Protein AF-A0A820HL95-F1 (afdb_monomer)

Foldseek 3Di:
DDFDQVQADDCVVVVNDFKDWAWPVVDDDFQKFWPQAPDPDRDQFDGGTWIAGNRRDIDDDTDGDTHGDFDDDCPPPPPDDGDGDTDIDGPPDDCVRDPDDDPDPDDDCPVPDDDPRDDD

pLDDT: mean 94.31, std 3.57, range [74.62, 98.44]

Sequence (120 aa):
MWNDYSLRWKPEEFGNIQTLRIPNTQIWIPDIFLYNSIDDKFDTRAKVNAVVQYDGNILYVPPILFKSICPFDIALFPFDTQYCTLKFGTWTYDDAGVNLTVESSKGQLDAYVKSAEWDL

Solvent-accessible surface area (backbone atoms only — not comparable to full-atom values): 8062 Å² total; per-residue (Å²): 117,54,75,41,82,88,59,48,57,62,31,82,83,56,85,62,48,54,68,48,77,43,56,56,87,80,52,94,69,86,59,70,40,61,71,49,49,71,56,94,58,92,75,60,61,48,95,50,59,26,41,36,28,31,85,9,41,34,47,70,82,58,61,68,77,85,50,65,63,56,77,81,64,68,91,46,67,95,74,50,77,79,72,72,73,86,46,74,45,52,79,90,49,53,70,90,76,50,77,87,79,79,92,58,102,62,84,88,59,92,84,64,77,85,56,94,88,56,88,132

Organism: NCBI:txid392033

Secondary structure (DSSP, 8-state):
-EE-GGG---GGGGTT--EEEEETTSS----EEETTB--S-S------EEEEETTSEEE--------B------TTTTS--------EEESS--TTT-----S-SS---TTPPPPSS---

InterPro domains:
  IPR002394 Nicotinic acetylcholine receptor [PR00254] (14-28)
  IPR002394 Nicotinic acetylcholine receptor [PR00254] (32-44)
  IPR002394 Nicotinic acetylcholine receptor [PR00254] (50-68)
  IPR006201 Neurotransmitter-gated ion-channel [PR00252] (26-37)
  IPR006201 Neurotransmitter-gated ion-channel [PR00252] (70-84)
  IPR006201 Neurotransmitter-gated ion-channel [PTHR18945] (2-120)
  IPR006202 Neurotransmitter-gated ion-channel ligand-binding domain [PF02931] (1-119)
  IPR018000 Neurotransmitter-gated ion-channel, conserved site [PS00236] (70-84)
  IPR036734 Neurotransmitter-gated ion-channel liga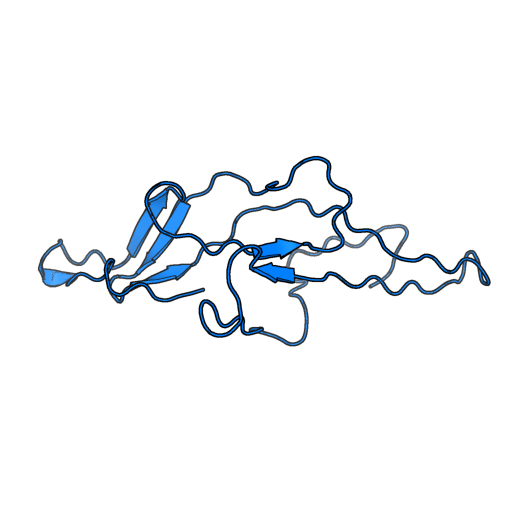nd-binding domain superfamily [G3DSA:2.70.170.10] (1-120)
  IPR036734 Neurotransmitter-gated ion-channel ligand-binding domain superfamily [SSF63712] (1-120)

Mean predicted aligned error: 4.02 Å

Nearest PDB structures (foldseek):
  9awj-assembly1_A  TM=9.693E-01  e=6.990E-09  Bos taurus
  6uwz-assembly1_E  TM=9.660E-01  e=1.003E-08  Tetronarce californica
  7smt-assembly1_E  TM=9.384E-01  e=1.065E-08  Tetronarce californica
  9awj-assembly1_E  TM=9.202E-01  e=1.003E-08  Bos taurus
  7z14-assembly1_B  TM=9.188E-01  e=2.065E-08  Tetronarce californica

Structure (mmCIF, N/CA/C/O backbone):
data_AF-A0A820HL95-F1
#
_entry.id   AF-A0A820HL95-F1
#
loop_
_atom_site.group_PDB
_atom_site.id
_atom_site.type_symbol
_atom_site.label_atom_id
_atom_site.label_alt_id
_atom_site.label_comp_id
_atom_site.label_asym_id
_atom_site.label_entity_id
_atom_site.label_seq_id
_atom_site.pdbx_PDB_ins_code
_atom_site.Cartn_x
_atom_site.Cartn_y
_atom_site.Cartn_z
_atom_site.occupancy
_atom_site.B_iso_or_equiv
_atom_site.auth_seq_id
_atom_site.auth_comp_id
_atom_site.auth_asym_id
_atom_site.auth_atom_id
_atom_site.pdbx_PDB_model_num
ATOM 1 N N . MET A 1 1 ? -0.662 -3.743 7.231 1.00 94.44 1 MET A N 1
ATOM 2 C CA . MET A 1 1 ? -1.548 -3.833 8.415 1.00 94.44 1 MET A CA 1
ATOM 3 C C . MET A 1 1 ? -1.038 -2.850 9.455 1.00 94.44 1 MET A C 1
ATOM 5 O O . MET A 1 1 ? 0.166 -2.630 9.494 1.00 94.44 1 MET A O 1
ATOM 9 N N . TRP A 1 2 ? -1.912 -2.250 10.257 1.00 96.94 2 TRP A N 1
ATOM 10 C CA . TRP A 1 2 ? -1.516 -1.471 11.438 1.00 96.94 2 TRP A CA 1
ATOM 11 C C . TRP A 1 2 ? -2.563 -1.637 12.543 1.00 96.94 2 TRP A C 1
ATOM 13 O O . TRP A 1 2 ? -3.607 -2.248 12.312 1.00 96.94 2 TRP A O 1
ATOM 23 N N . ASN A 1 3 ? -2.277 -1.117 13.736 1.00 97.75 3 ASN A N 1
ATOM 24 C CA . ASN A 1 3 ? -3.204 -1.129 14.862 1.00 97.75 3 ASN A CA 1
ATOM 25 C C . ASN A 1 3 ? -3.595 0.306 15.237 1.00 97.75 3 ASN A C 1
ATOM 27 O O . ASN A 1 3 ? -2.723 1.164 15.371 1.00 97.75 3 ASN A O 1
ATOM 31 N N . ASP A 1 4 ? -4.890 0.549 15.418 1.00 97.75 4 ASP A N 1
ATOM 32 C CA . ASP A 1 4 ? -5.439 1.817 15.895 1.00 97.75 4 ASP A CA 1
ATOM 33 C C . ASP A 1 4 ? -6.217 1.582 17.194 1.00 97.75 4 ASP A C 1
ATOM 35 O O . ASP A 1 4 ? -7.245 0.900 17.226 1.00 97.75 4 ASP A O 1
ATOM 39 N N . TYR A 1 5 ? -5.719 2.153 18.291 1.00 97.06 5 TYR A N 1
ATOM 40 C CA . TYR A 1 5 ? -6.321 1.984 19.612 1.00 97.06 5 TYR A CA 1
ATOM 41 C C . TYR A 1 5 ? -7.692 2.661 19.737 1.00 97.06 5 TYR A C 1
ATOM 43 O O . TYR A 1 5 ? -8.474 2.270 20.603 1.00 97.06 5 TYR A O 1
ATOM 51 N N . SER A 1 6 ? -7.984 3.660 18.898 1.00 97.12 6 SER A N 1
ATOM 52 C CA . SER A 1 6 ? -9.250 4.399 18.922 1.00 97.12 6 SER A CA 1
ATOM 53 C C . SER A 1 6 ? -10.409 3.615 18.299 1.00 97.12 6 SER A C 1
ATOM 55 O O . SER A 1 6 ? -11.567 3.898 18.596 1.00 97.12 6 SER A O 1
ATOM 57 N N . LEU A 1 7 ? -10.106 2.589 17.494 1.00 97.38 7 LEU A N 1
ATOM 58 C CA . LEU A 1 7 ? -11.089 1.737 16.818 1.00 97.38 7 LEU A CA 1
ATOM 59 C C . LEU A 1 7 ? -11.298 0.386 17.518 1.00 97.38 7 LEU A C 1
ATOM 61 O O . LEU A 1 7 ? -11.676 -0.593 16.879 1.00 97.38 7 LEU A O 1
ATOM 65 N N . ARG A 1 8 ? -11.051 0.316 18.829 1.00 97.81 8 ARG A N 1
ATOM 66 C CA . ARG A 1 8 ? -11.283 -0.885 19.641 1.00 97.81 8 ARG A CA 1
ATOM 67 C C . ARG A 1 8 ? -12.684 -0.889 20.236 1.00 97.81 8 ARG A C 1
ATOM 69 O O . ARG A 1 8 ? -13.156 0.138 20.718 1.00 97.81 8 ARG A O 1
ATOM 76 N N . TRP A 1 9 ? -13.321 -2.053 20.280 1.00 97.81 9 TRP A N 1
ATOM 77 C CA . TRP A 1 9 ? -14.600 -2.235 20.971 1.00 97.81 9 TRP A CA 1
ATOM 78 C C . TRP A 1 9 ? -14.686 -3.615 21.621 1.00 97.81 9 TRP A C 1
ATOM 80 O O . TRP A 1 9 ? -13.929 -4.527 21.289 1.00 97.81 9 TRP A O 1
ATOM 90 N N . LYS A 1 10 ? -15.620 -3.773 22.561 1.00 98.12 10 LYS A N 1
ATOM 91 C CA . LYS A 1 10 ? -15.937 -5.071 23.161 1.00 98.12 10 LYS A CA 1
ATOM 92 C C . LYS A 1 10 ? -17.052 -5.745 22.368 1.00 98.12 10 LYS A C 1
ATOM 94 O O . LYS A 1 10 ? -18.159 -5.204 22.355 1.00 98.12 10 LYS A O 1
ATOM 99 N N . PRO A 1 11 ? -16.814 -6.887 21.702 1.00 98.00 11 PRO A N 1
ATOM 100 C CA . PRO A 1 11 ? -17.845 -7.553 20.911 1.00 98.00 11 PRO A CA 1
ATOM 101 C C . PRO A 1 11 ? -19.131 -7.823 21.703 1.00 98.00 11 PRO A C 1
ATOM 103 O O . PRO A 1 11 ? -20.221 -7.696 21.148 1.00 98.00 11 PRO A O 1
ATOM 106 N N . GLU A 1 12 ? -19.027 -8.113 23.002 1.00 97.94 12 GLU A N 1
ATOM 107 C CA . GLU A 1 12 ? -20.160 -8.434 23.879 1.00 97.94 12 GLU A CA 1
ATOM 108 C C . GLU A 1 12 ? -21.164 -7.275 23.998 1.00 97.94 12 GLU A C 1
ATOM 110 O O . GLU A 1 12 ? -22.360 -7.505 24.167 1.00 97.94 12 GLU A O 1
ATOM 115 N N . GLU A 1 13 ? -20.694 -6.031 23.862 1.00 98.00 13 GLU A N 1
ATOM 116 C CA . GLU A 1 13 ? -21.519 -4.817 23.917 1.00 98.00 13 GLU A CA 1
ATOM 117 C C . GLU A 1 13 ? -22.218 -4.525 22.568 1.00 98.00 13 GLU A C 1
ATOM 119 O O . GLU A 1 13 ? -23.165 -3.742 22.512 1.00 98.00 13 GLU A O 1
ATOM 124 N N . PHE A 1 14 ? -21.800 -5.193 21.483 1.00 96.88 14 PHE A N 1
ATOM 125 C CA . PHE A 1 14 ? -22.250 -4.943 20.107 1.00 96.88 14 PHE A CA 1
ATOM 126 C C . PHE A 1 14 ? -22.685 -6.227 19.385 1.00 96.88 14 PHE A C 1
ATOM 128 O O . PHE A 1 14 ? -22.409 -6.414 18.201 1.00 96.88 14 PHE A O 1
ATOM 135 N N . GLY A 1 15 ? -23.353 -7.146 20.088 1.00 96.44 15 GLY A N 1
ATOM 136 C CA . GLY A 1 15 ? -23.917 -8.355 19.471 1.00 96.44 15 GLY A CA 1
ATOM 137 C C . GLY A 1 15 ? -22.867 -9.330 18.925 1.00 96.44 15 GLY A C 1
ATOM 138 O O . GLY A 1 15 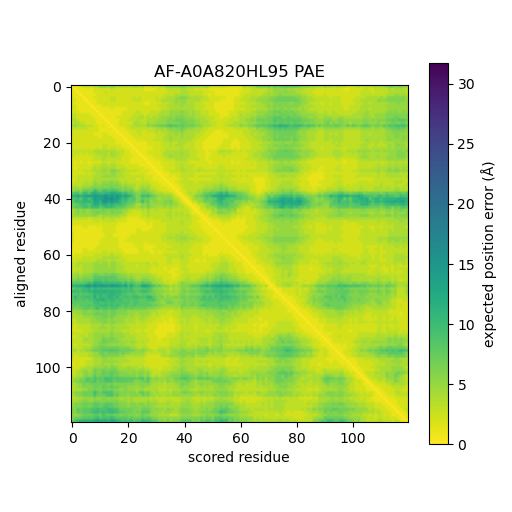? -23.107 -9.996 17.922 1.00 96.44 15 GLY A O 1
ATOM 139 N N . ASN A 1 16 ? -21.702 -9.402 19.573 1.00 97.31 16 ASN A N 1
ATOM 140 C CA . ASN A 1 16 ? -20.540 -10.209 19.192 1.00 97.31 16 ASN A CA 1
ATOM 141 C C . ASN A 1 16 ? -19.964 -9.885 17.803 1.00 97.31 16 ASN A C 1
ATOM 143 O O . ASN A 1 16 ? -19.324 -10.732 17.178 1.00 97.31 16 ASN A O 1
ATOM 147 N N . ILE A 1 17 ? -20.151 -8.655 17.314 1.00 97.81 17 ILE A N 1
ATOM 148 C CA . ILE A 1 17 ? -19.491 -8.195 16.090 1.00 97.81 17 ILE A CA 1
ATOM 149 C C . ILE A 1 17 ? -17.984 -8.121 16.344 1.00 97.81 17 ILE A C 1
ATOM 151 O O . ILE A 1 17 ? -17.534 -7.393 17.222 1.00 97.81 17 ILE A O 1
ATOM 155 N N . GLN A 1 18 ? -17.199 -8.856 15.558 1.00 97.81 18 GLN A N 1
ATOM 156 C CA . GLN A 1 18 ? -15.733 -8.889 15.672 1.00 97.81 18 GLN A CA 1
ATOM 157 C C . GLN A 1 18 ? -15.022 -8.108 14.567 1.00 97.81 18 GLN A C 1
ATOM 159 O O . GLN A 1 18 ? -13.821 -7.859 14.650 1.00 97.81 18 GLN A O 1
ATOM 164 N N . THR A 1 19 ? -15.733 -7.756 13.496 1.00 98.00 19 THR A N 1
ATOM 165 C CA . THR A 1 19 ? -15.133 -7.130 12.318 1.00 98.00 19 THR A CA 1
ATOM 166 C C . THR A 1 19 ? -16.097 -6.148 11.673 1.00 98.00 19 THR A C 1
ATOM 168 O O . THR A 1 19 ? -17.272 -6.458 11.473 1.00 98.00 19 THR A O 1
ATOM 171 N N . LEU A 1 20 ? -15.574 -4.990 11.284 1.00 97.62 20 LEU A N 1
ATOM 172 C CA . LEU A 1 20 ? -16.281 -3.944 10.558 1.00 97.62 20 LEU A CA 1
ATOM 173 C C . LEU A 1 20 ? -15.557 -3.626 9.249 1.00 97.62 20 LEU A C 1
ATOM 175 O O . LEU A 1 20 ? -14.344 -3.780 9.127 1.00 97.62 20 LEU A O 1
ATOM 179 N N . ARG A 1 21 ? -16.319 -3.186 8.246 1.00 98.00 21 ARG A N 1
ATOM 180 C CA . ARG A 1 21 ? -15.782 -2.666 6.983 1.00 98.00 21 ARG A CA 1
ATOM 181 C C . ARG A 1 21 ? -16.038 -1.171 6.943 1.00 98.00 21 ARG A C 1
ATOM 183 O O . ARG A 1 21 ? -17.191 -0.767 6.826 1.00 98.00 21 ARG A O 1
ATOM 190 N N . ILE A 1 22 ? -14.981 -0.376 7.051 1.00 97.31 22 ILE A N 1
ATOM 191 C CA . ILE A 1 22 ? -15.076 1.081 7.180 1.00 97.31 22 ILE A CA 1
ATOM 192 C C . ILE A 1 22 ? -14.489 1.737 5.923 1.00 97.31 22 ILE A C 1
ATOM 194 O O . ILE A 1 22 ? -13.407 1.334 5.487 1.00 97.31 22 ILE A O 1
ATOM 198 N N . PRO A 1 23 ? -15.169 2.720 5.305 1.00 97.06 23 PRO A N 1
ATOM 199 C CA . PRO A 1 23 ? -14.605 3.477 4.192 1.00 97.06 23 PRO A CA 1
ATOM 200 C C . PRO A 1 23 ? -13.263 4.116 4.554 1.00 97.06 23 PRO A C 1
ATOM 202 O O . PRO A 1 23 ? -13.110 4.680 5.637 1.00 97.06 23 PRO A O 1
ATOM 205 N N . ASN A 1 24 ? -12.310 4.088 3.621 1.00 93.44 24 ASN A N 1
ATOM 206 C CA . ASN A 1 24 ? -10.964 4.637 3.824 1.00 93.44 24 ASN A CA 1
ATOM 207 C C . ASN A 1 24 ? -10.928 6.152 4.118 1.00 93.44 24 ASN A C 1
ATOM 209 O O . ASN A 1 24 ? -9.907 6.661 4.555 1.00 93.44 24 ASN A O 1
ATOM 213 N N . THR A 1 25 ? -12.033 6.872 3.907 1.00 95.12 25 THR A N 1
ATOM 214 C CA . THR A 1 25 ? -12.166 8.303 4.212 1.00 95.12 25 THR A CA 1
ATOM 215 C C . THR A 1 25 ? -12.540 8.596 5.666 1.00 95.12 25 THR A C 1
ATOM 217 O O . THR A 1 25 ? -12.586 9.763 6.042 1.00 95.12 25 THR A O 1
ATOM 220 N N . GLN A 1 26 ? -12.896 7.581 6.459 1.00 96.56 26 GLN A N 1
ATOM 221 C CA . GLN A 1 26 ? -13.361 7.752 7.845 1.00 96.56 26 GLN A CA 1
ATOM 222 C C . GLN A 1 26 ? -12.317 7.352 8.890 1.00 96.56 26 GLN A C 1
ATOM 224 O O . GLN A 1 26 ? -12.540 7.550 10.080 1.00 96.56 26 GLN A O 1
ATOM 229 N N . ILE A 1 27 ? -11.199 6.778 8.455 1.00 96.62 27 ILE A N 1
ATOM 230 C CA . ILE A 1 27 ? -10.116 6.329 9.325 1.00 96.62 27 ILE A CA 1
ATOM 231 C C . ILE A 1 27 ? -8.793 6.864 8.797 1.00 96.62 27 ILE A C 1
ATOM 233 O O . ILE A 1 27 ? -8.670 7.196 7.617 1.00 96.62 27 ILE A O 1
ATOM 237 N N . TRP A 1 28 ? -7.794 6.932 9.669 1.00 96.12 28 TRP A N 1
ATOM 238 C CA . TRP A 1 28 ? -6.440 7.239 9.239 1.00 96.12 28 TRP A CA 1
ATOM 239 C C . TRP A 1 28 ? -5.893 6.094 8.378 1.00 96.12 28 TRP A C 1
ATOM 241 O O . TRP A 1 28 ? -6.018 4.924 8.736 1.00 96.12 28 TRP A O 1
ATOM 251 N N . ILE A 1 29 ? -5.292 6.442 7.240 1.00 95.06 29 ILE A N 1
ATOM 252 C CA . ILE A 1 29 ? -4.623 5.517 6.323 1.00 95.06 29 ILE A CA 1
ATOM 253 C C . ILE A 1 29 ? -3.194 6.034 6.136 1.00 95.06 29 ILE A C 1
ATOM 255 O O . ILE A 1 29 ? -3.044 7.212 5.797 1.00 95.06 29 ILE A O 1
ATOM 259 N N . PRO A 1 30 ? -2.153 5.196 6.294 1.00 94.19 30 PRO A N 1
ATOM 260 C CA . PRO A 1 30 ? -0.787 5.636 6.057 1.00 94.19 30 PRO A CA 1
ATOM 261 C C . PRO A 1 30 ? -0.585 6.038 4.589 1.00 94.19 30 PRO A C 1
ATOM 263 O O . PRO A 1 30 ? -1.117 5.436 3.646 1.00 94.19 30 PRO A O 1
ATOM 266 N N . ASP A 1 31 ? 0.215 7.072 4.392 1.00 92.19 31 ASP A N 1
ATOM 267 C CA . ASP A 1 31 ? 0.491 7.721 3.118 1.00 92.19 31 ASP A CA 1
ATOM 268 C C . ASP A 1 31 ? 1.666 7.045 2.393 1.00 92.19 31 ASP A C 1
ATOM 270 O O . ASP A 1 31 ? 2.671 7.666 2.056 1.00 92.19 31 ASP A O 1
ATOM 274 N N . ILE A 1 32 ? 1.543 5.734 2.168 1.00 93.00 32 ILE A N 1
ATOM 275 C CA . ILE A 1 32 ? 2.571 4.940 1.490 1.00 93.00 32 ILE A CA 1
ATOM 276 C C . ILE A 1 32 ? 2.454 5.140 -0.022 1.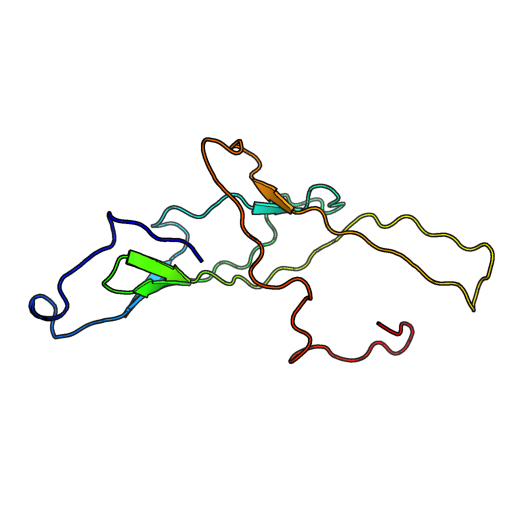00 93.00 32 ILE A C 1
ATOM 278 O O . ILE A 1 32 ? 1.447 4.759 -0.627 1.00 93.00 32 ILE A O 1
ATOM 282 N N . PHE A 1 33 ? 3.509 5.681 -0.629 1.00 92.88 33 PHE A N 1
ATOM 283 C CA . PHE A 1 33 ? 3.585 5.966 -2.060 1.00 92.88 33 PHE A CA 1
ATOM 284 C C . PHE A 1 33 ? 4.843 5.382 -2.705 1.00 92.88 33 PHE A C 1
ATOM 286 O O . PHE A 1 33 ? 5.829 5.071 -2.037 1.00 92.88 33 PHE A O 1
ATOM 293 N N . LEU A 1 34 ? 4.795 5.241 -4.031 1.00 94.50 34 LEU A N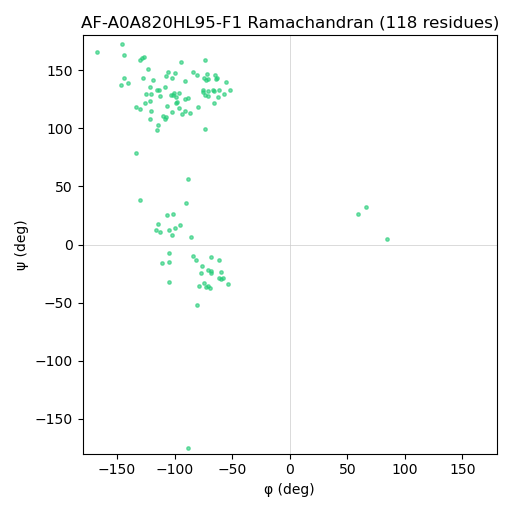 1
ATOM 294 C CA . LEU A 1 34 ? 5.920 4.833 -4.867 1.00 94.50 34 LEU A CA 1
ATOM 295 C C . LEU A 1 34 ? 6.752 6.067 -5.256 1.00 94.50 34 LEU A C 1
ATOM 297 O O . LEU A 1 34 ? 6.290 6.908 -6.024 1.00 94.50 34 LEU A O 1
ATOM 301 N N . TYR A 1 35 ? 7.988 6.170 -4.771 1.00 93.06 35 TYR A N 1
ATOM 302 C CA . TYR A 1 35 ? 8.847 7.344 -4.992 1.00 93.06 35 TYR A CA 1
ATOM 303 C C . TYR A 1 35 ? 9.381 7.448 -6.412 1.00 93.06 35 TYR A C 1
ATOM 305 O O . TYR A 1 35 ? 9.509 8.541 -6.952 1.00 93.06 35 TYR A O 1
ATOM 313 N N . ASN A 1 36 ? 9.697 6.315 -7.032 1.00 94.62 36 ASN A N 1
ATOM 314 C CA . ASN A 1 36 ? 10.132 6.266 -8.423 1.00 94.62 36 ASN A CA 1
ATOM 315 C C . ASN A 1 36 ? 8.944 6.088 -9.379 1.00 94.62 36 ASN A C 1
ATOM 317 O O . ASN A 1 36 ? 9.059 5.387 -10.384 1.00 94.62 36 ASN A O 1
ATOM 321 N N . SER A 1 37 ? 7.803 6.695 -9.045 1.00 93.69 37 SER A N 1
ATOM 322 C CA . SER A 1 37 ? 6.624 6.738 -9.905 1.00 93.69 37 SER A CA 1
ATOM 323 C C . SER A 1 37 ? 6.823 7.726 -11.056 1.00 93.69 37 SER A C 1
ATOM 325 O O . SER A 1 37 ? 7.419 8.787 -10.881 1.00 93.69 37 SER A O 1
ATOM 327 N N . ILE A 1 38 ? 6.299 7.376 -12.227 1.00 93.94 38 ILE A N 1
ATOM 328 C CA . ILE A 1 38 ? 6.147 8.267 -13.390 1.00 93.94 38 ILE A CA 1
ATOM 329 C C . ILE A 1 38 ? 4.670 8.545 -13.698 1.00 93.94 38 ILE A C 1
ATOM 331 O O . ILE A 1 38 ? 4.342 9.045 -14.773 1.00 93.94 38 ILE A O 1
ATOM 335 N N . ASP A 1 39 ? 3.770 8.154 -12.795 1.00 90.75 39 ASP A N 1
ATOM 336 C CA . ASP A 1 39 ? 2.345 8.427 -12.936 1.00 90.75 39 ASP A CA 1
ATOM 337 C C . ASP A 1 39 ? 2.059 9.923 -12.727 1.00 90.75 39 ASP A C 1
ATOM 339 O O . ASP A 1 39 ? 2.672 10.578 -11.881 1.00 90.75 39 ASP A O 1
ATOM 343 N N . ASP A 1 40 ? 1.121 10.465 -13.502 1.00 84.19 40 ASP A N 1
AT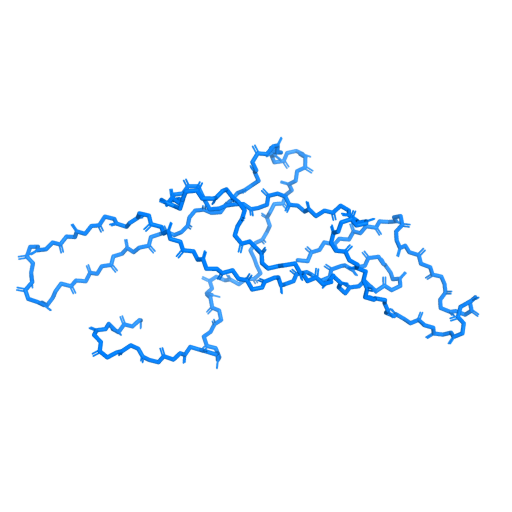OM 344 C CA . ASP A 1 40 ? 0.648 11.844 -13.379 1.00 84.19 40 ASP A CA 1
ATOM 345 C C . ASP A 1 40 ? -0.194 12.046 -12.110 1.00 84.19 40 ASP A C 1
ATOM 347 O O . ASP A 1 40 ? -0.318 13.166 -11.606 1.00 84.19 40 ASP A O 1
ATOM 351 N N . LYS A 1 41 ? -0.758 10.959 -11.571 1.00 82.50 41 LYS A N 1
ATOM 352 C CA . LYS A 1 41 ? -1.555 10.965 -10.346 1.00 82.50 41 LYS A CA 1
ATOM 353 C C . LYS A 1 41 ? -0.737 10.472 -9.166 1.00 82.50 41 LYS A C 1
ATOM 355 O O . LYS A 1 41 ? -0.187 9.376 -9.171 1.00 82.50 41 LYS A O 1
ATOM 360 N N . PHE A 1 42 ? -0.757 11.267 -8.103 1.00 74.62 42 PHE A N 1
ATOM 361 C CA . PHE A 1 42 ? -0.065 10.940 -6.862 1.00 74.62 42 PHE A CA 1
ATOM 362 C C . PHE A 1 42 ? -0.702 9.752 -6.123 1.00 74.62 42 PHE A C 1
ATOM 364 O O . PHE A 1 42 ? -0.000 8.911 -5.572 1.00 74.62 42 PHE A O 1
ATOM 371 N N . ASP A 1 43 ? -2.036 9.651 -6.155 1.00 82.00 43 ASP A N 1
ATOM 372 C CA . ASP A 1 43 ? -2.789 8.548 -5.558 1.00 82.00 43 ASP A CA 1
ATOM 373 C C . ASP A 1 43 ? -3.637 7.828 -6.616 1.00 82.00 43 ASP A C 1
ATOM 375 O O . ASP A 1 43 ? -4.639 8.356 -7.105 1.00 82.00 43 ASP A O 1
ATOM 379 N N . THR A 1 44 ? -3.220 6.613 -6.974 1.00 85.00 44 THR A N 1
ATOM 380 C CA . THR A 1 44 ? -3.916 5.729 -7.923 1.00 85.00 44 THR A CA 1
ATOM 381 C C . THR A 1 44 ? -4.704 4.614 -7.229 1.00 85.00 44 THR A C 1
ATOM 383 O O . THR A 1 44 ? -5.216 3.712 -7.898 1.00 85.00 44 THR A O 1
ATOM 386 N N . ARG A 1 45 ? -4.827 4.655 -5.893 1.00 89.69 45 ARG A N 1
ATOM 387 C CA . ARG A 1 45 ? -5.534 3.632 -5.114 1.00 89.69 45 ARG A CA 1
ATOM 388 C C . ARG A 1 45 ? -7.024 3.639 -5.435 1.00 89.69 45 ARG A C 1
ATOM 390 O O . ARG A 1 45 ? -7.687 4.678 -5.399 1.00 89.69 45 ARG A O 1
ATOM 397 N N . ALA A 1 46 ? -7.584 2.458 -5.684 1.00 91.38 46 ALA A N 1
ATOM 398 C CA . ALA A 1 46 ? -9.030 2.313 -5.755 1.00 91.38 46 ALA A CA 1
ATOM 399 C C . ALA A 1 46 ? -9.669 2.622 -4.389 1.00 91.38 46 ALA A C 1
ATOM 401 O O . ALA A 1 46 ? -9.145 2.260 -3.333 1.00 91.38 46 ALA A O 1
ATOM 402 N N . LYS A 1 47 ? -10.834 3.278 -4.407 1.00 91.56 47 LYS A N 1
ATOM 403 C CA . LYS A 1 47 ? -11.601 3.579 -3.193 1.00 91.56 47 LYS A CA 1
ATOM 404 C C . LYS A 1 47 ? -12.260 2.302 -2.680 1.00 91.56 47 LYS A C 1
ATOM 406 O O . LYS A 1 47 ? -13.295 1.889 -3.197 1.00 91.56 47 LYS A O 1
ATOM 411 N N . VAL A 1 48 ? -11.645 1.683 -1.678 1.00 96.31 48 VAL A N 1
ATOM 412 C CA . VAL A 1 48 ? -12.148 0.469 -1.026 1.00 96.31 48 VAL A CA 1
ATOM 413 C C . VAL A 1 48 ? -12.246 0.664 0.483 1.00 96.31 48 VAL A C 1
ATOM 415 O O . VAL A 1 48 ? -11.636 1.568 1.057 1.00 96.31 48 VAL A O 1
ATOM 418 N N . ASN A 1 49 ? -13.024 -0.198 1.128 1.00 97.69 49 ASN A N 1
ATOM 419 C CA . ASN A 1 49 ? -13.149 -0.204 2.579 1.00 97.69 49 ASN A CA 1
ATOM 420 C C . ASN A 1 49 ? -11.956 -0.927 3.215 1.00 97.69 49 ASN A C 1
ATOM 422 O O . ASN A 1 49 ? -11.462 -1.918 2.674 1.00 97.69 49 ASN A O 1
ATOM 426 N N . ALA A 1 50 ? -11.541 -0.465 4.389 1.00 98.00 50 ALA A N 1
ATOM 427 C CA . ALA A 1 50 ? -10.639 -1.197 5.263 1.00 98.00 50 ALA A CA 1
ATOM 428 C C . ALA A 1 50 ? -11.426 -2.197 6.119 1.00 98.00 50 ALA A C 1
ATOM 430 O O . ALA A 1 50 ? -12.585 -1.961 6.473 1.00 98.00 50 ALA A O 1
ATOM 431 N N . VAL A 1 51 ? -10.791 -3.315 6.456 1.00 98.31 51 VAL A N 1
ATOM 432 C CA . VAL A 1 51 ? -11.313 -4.312 7.390 1.00 98.31 51 VAL A CA 1
ATOM 433 C C . VAL A 1 51 ? -10.715 -4.019 8.760 1.00 98.31 51 VAL A C 1
ATOM 435 O O . VAL A 1 51 ? -9.500 -4.079 8.922 1.00 98.31 51 VAL A O 1
ATOM 438 N N . VAL A 1 52 ? -11.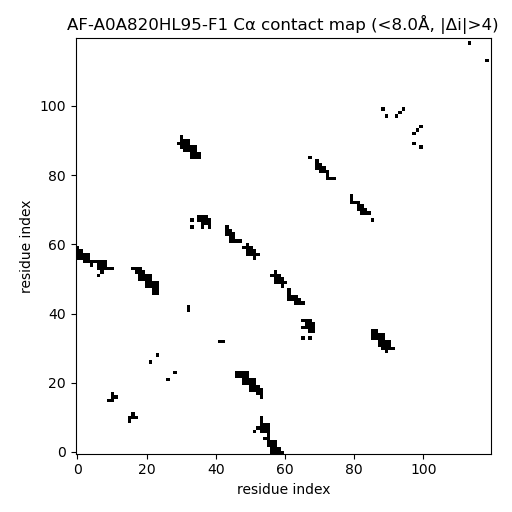566 -3.696 9.728 1.00 98.31 52 VAL A N 1
ATOM 439 C CA . VAL A 1 52 ? -11.180 -3.343 11.099 1.00 98.31 52 VAL A CA 1
ATOM 440 C C . VAL A 1 52 ? -11.662 -4.436 12.042 1.00 98.31 52 VAL A C 1
ATOM 442 O O . VAL A 1 52 ? -12.835 -4.808 11.999 1.00 98.31 52 VAL A O 1
ATOM 445 N N . GLN A 1 53 ? -10.769 -4.965 12.870 1.00 98.44 53 GLN A N 1
ATOM 446 C CA . GLN A 1 53 ? -11.066 -5.955 13.903 1.00 98.44 53 GLN A CA 1
ATOM 447 C C . GLN A 1 53 ? -11.308 -5.280 15.258 1.00 98.44 53 GLN A C 1
ATOM 449 O O . GLN A 1 53 ? -10.849 -4.165 15.495 1.00 98.44 53 GLN A O 1
ATOM 454 N N . TYR A 1 54 ? -12.029 -5.961 16.152 1.00 98.19 54 TYR A N 1
ATOM 455 C CA . TYR A 1 54 ? -12.433 -5.421 17.460 1.00 98.19 54 TYR A CA 1
ATOM 456 C C . TYR A 1 54 ? -11.266 -5.013 18.373 1.00 98.19 54 TYR A C 1
ATOM 458 O O . TYR A 1 54 ? -11.422 -4.165 19.250 1.00 98.19 54 TYR A O 1
ATOM 466 N N . ASP A 1 55 ? -10.086 -5.593 18.156 1.00 98.12 55 ASP A N 1
ATOM 467 C CA . ASP A 1 55 ? -8.833 -5.290 18.851 1.00 98.12 55 ASP A CA 1
ATOM 468 C C . ASP A 1 55 ? -8.054 -4.111 18.225 1.00 98.12 55 ASP A C 1
ATOM 470 O O . ASP A 1 55 ? -6.947 -3.765 18.661 1.00 98.12 55 ASP A O 1
ATOM 474 N N . GLY A 1 56 ? -8.653 -3.440 17.238 1.00 97.88 56 GLY A N 1
ATOM 475 C CA . GLY A 1 56 ? -8.102 -2.273 16.559 1.00 97.88 56 GLY A CA 1
ATOM 476 C C . GLY A 1 56 ? -7.150 -2.621 15.418 1.00 97.88 56 GLY A C 1
ATOM 477 O O . GLY A 1 56 ? -6.557 -1.713 14.838 1.00 97.88 56 GLY A O 1
ATOM 478 N N . ASN A 1 57 ? -6.970 -3.903 15.078 1.00 98.31 57 ASN A N 1
ATOM 479 C CA . ASN A 1 57 ? -6.170 -4.289 13.918 1.00 98.31 57 ASN A CA 1
ATOM 480 C C . ASN A 1 57 ? -6.891 -3.936 12.616 1.00 98.31 57 ASN A C 1
ATOM 482 O O . ASN A 1 57 ? -8.067 -4.249 12.425 1.00 98.31 57 ASN A O 1
ATOM 486 N N . ILE A 1 58 ? -6.166 -3.293 11.702 1.00 98.38 58 ILE A N 1
ATOM 487 C CA . ILE A 1 58 ? -6.700 -2.810 10.432 1.00 98.38 58 ILE A CA 1
ATOM 488 C C . ILE A 1 58 ? -5.932 -3.435 9.270 1.00 98.38 58 ILE A C 1
ATOM 490 O O . ILE A 1 58 ? -4.710 -3.293 9.127 1.00 98.38 58 ILE A O 1
ATOM 494 N N . LEU A 1 59 ? -6.688 -4.091 8.393 1.00 97.75 59 LEU A N 1
ATOM 495 C CA . LEU A 1 59 ? -6.233 -4.583 7.104 1.00 97.75 59 LEU A CA 1
ATOM 496 C C . LEU A 1 59 ? -6.817 -3.707 5.992 1.00 97.75 59 LEU A C 1
ATOM 498 O O . LEU A 1 59 ? -8.031 -3.628 5.803 1.00 97.75 59 LEU A O 1
ATOM 502 N N . TYR A 1 60 ? -5.936 -3.076 5.223 1.00 97.00 60 TYR A N 1
ATOM 503 C CA . TYR A 1 60 ? -6.294 -2.261 4.068 1.00 97.00 60 TYR A CA 1
ATOM 504 C C . TYR A 1 60 ? -5.449 -2.690 2.873 1.00 97.00 60 TYR A C 1
ATOM 506 O O . TYR A 1 60 ? -4.224 -2.590 2.910 1.00 97.00 60 TYR A O 1
ATOM 514 N N . VAL A 1 61 ? -6.116 -3.198 1.836 1.00 94.94 61 VAL A N 1
ATOM 515 C CA . VAL A 1 61 ? -5.484 -3.736 0.624 1.00 94.94 61 VAL A CA 1
ATOM 516 C C . VAL A 1 61 ? -6.214 -3.161 -0.595 1.00 94.94 61 VAL A C 1
ATOM 518 O O . VAL A 1 61 ? -7.109 -3.806 -1.145 1.00 94.94 61 VAL A O 1
ATOM 521 N N . PRO A 1 62 ? -5.924 -1.907 -0.984 1.00 95.25 62 PRO A N 1
ATOM 522 C CA . PRO A 1 62 ? -6.504 -1.323 -2.183 1.00 95.25 62 PRO A CA 1
ATOM 523 C C . PRO A 1 62 ? -5.874 -1.937 -3.442 1.00 95.25 62 PRO A C 1
ATOM 525 O O . PRO A 1 62 ? -4.661 -2.135 -3.482 1.00 95.25 62 PRO A O 1
ATOM 528 N N . PRO A 1 63 ? -6.658 -2.188 -4.501 1.00 94.69 63 PRO A N 1
ATOM 529 C CA . PRO A 1 63 ? -6.121 -2.381 -5.844 1.00 94.69 63 PRO A CA 1
ATOM 530 C C . PRO A 1 63 ? -5.387 -1.119 -6.325 1.00 94.69 63 PRO A C 1
ATOM 532 O O . PRO A 1 63 ? -5.918 -0.011 -6.194 1.00 94.69 63 PRO A O 1
ATOM 535 N N . ILE A 1 64 ? -4.185 -1.285 -6.886 1.00 92.69 64 ILE A N 1
ATOM 536 C CA . ILE A 1 64 ? -3.340 -0.185 -7.378 1.00 92.69 64 ILE A CA 1
ATOM 537 C C . ILE A 1 64 ? -2.667 -0.594 -8.691 1.00 92.69 64 ILE A C 1
ATOM 539 O O . ILE A 1 64 ? -2.174 -1.714 -8.811 1.00 92.69 64 ILE A O 1
ATOM 543 N N . LEU A 1 65 ? -2.611 0.333 -9.650 1.00 92.06 65 LEU A N 1
ATOM 544 C CA . LEU A 1 65 ? -1.715 0.254 -10.804 1.00 92.06 65 LEU A CA 1
ATOM 545 C C . LEU A 1 65 ? -0.484 1.127 -10.537 1.00 92.06 65 LEU A C 1
ATOM 547 O O . LEU A 1 65 ? -0.617 2.333 -10.325 1.00 92.06 65 LEU A O 1
ATOM 551 N N . PHE A 1 66 ? 0.703 0.524 -10.576 1.00 92.50 66 PHE A N 1
ATOM 552 C CA . PHE A 1 66 ? 1.972 1.232 -10.425 1.00 92.50 66 PHE A CA 1
ATOM 553 C C . PHE A 1 66 ? 2.630 1.466 -11.784 1.00 92.50 66 PHE A C 1
ATOM 555 O O . PHE A 1 66 ? 2.807 0.529 -12.560 1.00 92.50 66 PHE A O 1
ATOM 562 N N . LYS A 1 67 ? 3.040 2.710 -12.048 1.00 94.12 67 LYS A N 1
ATOM 563 C CA . LYS A 1 67 ? 3.912 3.065 -13.173 1.00 94.12 67 LYS A CA 1
ATOM 564 C C . LYS A 1 67 ? 5.236 3.569 -12.617 1.00 94.12 67 LYS A C 1
ATOM 566 O O . LYS A 1 67 ? 5.305 4.691 -12.129 1.00 94.12 67 LYS A O 1
ATOM 571 N N . SER A 1 68 ? 6.275 2.742 -12.659 1.00 93.88 68 SER A N 1
ATOM 572 C CA . SER A 1 68 ? 7.602 3.084 -12.138 1.00 93.88 68 SER A CA 1
ATOM 573 C C . SER A 1 68 ? 8.598 3.369 -13.252 1.00 93.88 68 SER A C 1
ATOM 575 O O . SER A 1 68 ? 8.572 2.698 -14.283 1.00 93.88 68 SER A O 1
ATOM 577 N N . ILE A 1 69 ? 9.554 4.262 -13.002 1.00 94.62 69 ILE A N 1
ATOM 578 C CA . ILE A 1 69 ? 10.773 4.300 -13.812 1.00 94.62 69 ILE A CA 1
ATOM 579 C C . ILE A 1 69 ? 11.665 3.105 -13.458 1.00 94.62 69 ILE A C 1
ATOM 581 O O . ILE A 1 69 ? 11.960 2.860 -12.284 1.00 94.62 69 ILE A O 1
ATOM 585 N N . CYS A 1 70 ? 12.092 2.376 -14.486 1.00 94.00 70 CYS A N 1
ATOM 586 C CA . CYS A 1 70 ? 13.061 1.292 -14.400 1.00 94.00 70 CYS A CA 1
ATOM 587 C C . CYS A 1 70 ? 14.203 1.568 -15.392 1.00 94.00 70 CYS A C 1
ATOM 589 O O . CYS A 1 70 ? 13.921 1.748 -16.580 1.00 94.00 70 CYS A O 1
ATOM 591 N N . PRO A 1 71 ? 15.467 1.657 -14.938 1.00 90.88 71 PRO A N 1
ATOM 592 C CA . PRO A 1 71 ? 16.611 1.768 -15.835 1.00 90.88 71 PRO A CA 1
ATOM 593 C C . PRO A 1 71 ? 16.716 0.516 -16.708 1.00 90.88 71 PRO A C 1
ATOM 595 O O . PRO A 1 71 ? 16.741 -0.590 -16.177 1.00 90.88 71 PRO A O 1
ATOM 598 N N . PHE A 1 72 ? 16.783 0.706 -18.024 1.00 89.00 72 PHE A N 1
ATOM 599 C CA . PHE A 1 72 ? 16.903 -0.384 -18.988 1.00 89.00 72 PHE A CA 1
ATOM 600 C C . PHE A 1 72 ? 18.335 -0.487 -19.503 1.00 89.00 72 PHE A C 1
ATOM 602 O O . PHE A 1 72 ? 18.886 0.510 -19.978 1.00 89.00 72 PHE A O 1
ATOM 609 N N . ASP A 1 73 ? 18.911 -1.685 -19.450 1.00 91.56 73 ASP A N 1
ATOM 610 C CA . ASP A 1 73 ? 20.182 -1.991 -20.110 1.00 91.56 73 ASP A CA 1
ATOM 611 C C . ASP A 1 73 ? 19.935 -2.883 -21.328 1.00 91.56 73 ASP A C 1
ATOM 613 O O . ASP A 1 73 ? 19.575 -4.049 -21.201 1.00 91.56 73 ASP A O 1
ATOM 617 N N . ILE A 1 74 ? 20.120 -2.320 -22.520 1.00 93.44 74 ILE A N 1
ATOM 618 C CA . ILE A 1 74 ? 19.851 -2.989 -23.799 1.00 93.44 74 ILE A CA 1
ATOM 619 C C . ILE A 1 74 ? 21.115 -3.544 -24.463 1.00 93.44 74 ILE A C 1
ATOM 621 O O . ILE A 1 74 ? 21.085 -3.886 -25.645 1.00 93.44 74 ILE A O 1
ATOM 625 N N . ALA A 1 75 ? 22.234 -3.639 -23.737 1.00 94.94 75 ALA A N 1
ATOM 626 C CA . ALA A 1 75 ? 23.501 -4.112 -24.297 1.00 94.94 75 ALA A CA 1
ATOM 627 C C . ALA A 1 75 ? 23.415 -5.523 -24.910 1.00 94.94 75 ALA A C 1
ATOM 629 O O . ALA A 1 75 ? 24.157 -5.830 -25.842 1.00 94.94 75 ALA A O 1
ATOM 630 N N . LEU A 1 76 ? 22.514 -6.369 -24.397 1.00 93.69 76 LEU A N 1
ATOM 631 C CA . LEU A 1 76 ? 22.357 -7.770 -24.800 1.00 93.69 76 LEU A CA 1
ATOM 632 C C . LEU A 1 76 ? 21.019 -8.079 -25.481 1.00 93.69 76 LEU A C 1
ATOM 634 O O . LEU A 1 76 ? 20.653 -9.247 -25.584 1.00 93.69 76 LEU A O 1
ATOM 638 N N . PHE A 1 77 ? 20.301 -7.065 -25.966 1.00 92.31 77 PHE A N 1
ATOM 639 C CA . PHE A 1 77 ? 19.000 -7.264 -26.606 1.00 92.31 77 PHE A CA 1
ATOM 640 C C . PHE A 1 77 ? 19.047 -8.329 -27.727 1.00 92.31 77 PHE A C 1
ATOM 642 O O . PHE A 1 77 ? 19.941 -8.260 -28.579 1.00 92.31 77 PHE A O 1
ATOM 649 N N . PRO A 1 78 ? 18.099 -9.294 -27.795 1.00 93.38 78 PRO A N 1
ATOM 650 C CA . PRO A 1 78 ? 16.894 -9.468 -26.962 1.00 93.38 78 PRO A CA 1
ATOM 651 C C . PRO A 1 78 ? 17.066 -10.427 -25.760 1.00 93.38 78 PRO A C 1
ATOM 653 O O . PRO A 1 78 ? 16.082 -10.951 -25.248 1.00 93.38 78 PRO A O 1
ATOM 656 N N . PHE A 1 79 ? 18.303 -10.739 -25.361 1.00 94.19 79 PHE A N 1
ATOM 657 C CA . PHE A 1 79 ? 18.648 -11.692 -24.292 1.00 94.19 79 PHE A CA 1
ATOM 658 C C . PHE A 1 79 ? 19.131 -10.994 -23.012 1.00 94.19 79 PHE A C 1
ATOM 660 O O . PHE A 1 79 ? 19.929 -11.531 -22.242 1.00 94.19 79 PHE A O 1
ATOM 667 N N . ASP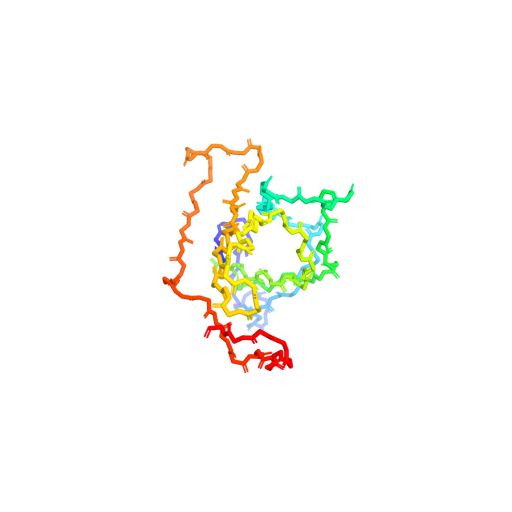 A 1 80 ? 18.700 -9.758 -22.823 1.00 94.12 80 ASP A N 1
ATOM 668 C CA . ASP A 1 80 ? 19.001 -8.916 -21.681 1.00 94.12 80 ASP A CA 1
ATOM 669 C C . ASP A 1 80 ? 18.236 -9.347 -20.417 1.00 94.12 80 ASP A C 1
ATOM 671 O O . ASP A 1 80 ? 17.218 -10.034 -20.460 1.00 94.12 80 ASP A O 1
ATOM 675 N N . THR A 1 81 ? 18.753 -8.953 -19.253 1.00 94.25 81 THR A N 1
ATOM 676 C CA . THR A 1 81 ? 18.088 -9.130 -17.956 1.00 94.25 81 THR A CA 1
ATOM 677 C C . THR A 1 81 ? 17.885 -7.764 -17.330 1.00 94.25 81 THR A C 1
ATOM 679 O O . THR A 1 81 ? 18.835 -6.990 -17.212 1.00 94.25 81 THR A O 1
ATOM 682 N N . GLN A 1 82 ? 16.657 -7.485 -16.900 1.00 94.12 82 GLN A N 1
ATOM 683 C CA . GLN A 1 82 ? 16.274 -6.182 -16.368 1.00 94.12 82 GLN A CA 1
ATOM 684 C C . GLN A 1 82 ? 16.046 -6.244 -14.860 1.00 94.12 82 GLN A C 1
ATOM 686 O O . GLN A 1 82 ? 15.386 -7.148 -14.352 1.00 94.12 82 GLN A O 1
ATOM 691 N N . TYR A 1 83 ? 16.570 -5.248 -14.145 1.00 94.06 83 TYR A N 1
ATOM 692 C CA . TYR A 1 83 ? 16.435 -5.126 -12.694 1.00 94.06 83 TYR A CA 1
ATOM 693 C C . TYR A 1 83 ? 15.623 -3.879 -12.347 1.00 94.06 83 TYR A C 1
ATOM 695 O O . TYR A 1 83 ? 16.145 -2.764 -12.299 1.00 94.06 83 TYR A O 1
ATOM 703 N N . CYS A 1 84 ? 14.334 -4.075 -12.075 1.00 94.31 84 CYS A N 1
ATOM 704 C CA . CYS A 1 84 ? 13.418 -2.991 -11.736 1.00 94.31 84 CYS A CA 1
ATOM 705 C C . CYS A 1 84 ? 13.141 -2.939 -10.230 1.00 94.31 84 CYS A C 1
ATOM 707 O O . CYS A 1 84 ? 12.505 -3.827 -9.668 1.00 94.31 84 CYS A O 1
ATOM 709 N N . THR A 1 85 ? 13.579 -1.861 -9.577 1.00 94.88 85 THR A N 1
ATOM 710 C CA . THR A 1 85 ? 13.345 -1.631 -8.144 1.00 94.88 85 THR A CA 1
ATOM 711 C C . THR A 1 85 ? 12.135 -0.730 -7.931 1.00 94.88 85 THR A C 1
ATOM 713 O O . THR A 1 85 ? 12.068 0.361 -8.492 1.00 94.88 85 THR A O 1
ATOM 716 N N . LEU A 1 86 ? 11.218 -1.132 -7.051 1.00 94.38 86 LEU A N 1
ATOM 717 C CA . LEU A 1 86 ? 10.133 -0.280 -6.558 1.00 94.38 86 LEU A CA 1
ATOM 718 C C . LEU A 1 86 ? 10.508 0.287 -5.186 1.00 94.38 86 LEU A C 1
ATOM 720 O O . LEU A 1 86 ? 10.874 -0.465 -4.283 1.00 94.38 86 LEU A O 1
ATOM 724 N N . LYS A 1 87 ? 10.436 1.612 -5.026 1.00 94.31 87 LYS A N 1
ATOM 725 C CA . LYS A 1 87 ? 10.768 2.302 -3.772 1.00 94.31 87 LYS A CA 1
ATOM 726 C C . LYS A 1 87 ? 9.502 2.828 -3.110 1.00 94.31 87 LYS A C 1
ATOM 728 O O . LYS A 1 87 ? 8.926 3.798 -3.593 1.00 94.31 87 LYS A O 1
ATOM 733 N N . PHE A 1 88 ? 9.098 2.204 -2.008 1.00 93.81 88 PHE A N 1
ATOM 734 C CA . PHE A 1 88 ? 7.937 2.617 -1.222 1.00 93.81 88 PHE A CA 1
ATOM 735 C C . PHE A 1 88 ? 8.356 3.364 0.042 1.00 93.81 88 PHE A C 1
ATOM 737 O O . PHE A 1 88 ? 9.349 3.001 0.671 1.00 93.81 88 PHE A O 1
ATOM 744 N N . GLY A 1 89 ? 7.582 4.376 0.424 1.00 94.00 89 GLY A N 1
ATOM 745 C CA . GLY A 1 89 ? 7.801 5.136 1.651 1.00 94.00 89 GLY A CA 1
ATOM 746 C C . GLY A 1 89 ? 6.610 6.019 2.005 1.00 94.00 89 GLY A C 1
ATOM 747 O O . GLY A 1 89 ? 5.722 6.230 1.177 1.00 94.00 89 GLY A O 1
ATOM 748 N N . THR A 1 90 ? 6.591 6.506 3.242 1.00 94.69 90 THR A N 1
ATOM 749 C CA . THR A 1 90 ? 5.656 7.535 3.709 1.00 94.69 90 THR A CA 1
ATOM 750 C C . THR A 1 90 ? 6.066 8.898 3.183 1.00 94.69 90 THR A C 1
ATOM 752 O O . THR A 1 90 ? 7.226 9.278 3.290 1.00 94.69 90 THR A O 1
ATOM 755 N N . TRP A 1 91 ? 5.126 9.666 2.642 1.00 91.62 91 TRP A N 1
ATOM 756 C CA . TRP A 1 91 ? 5.455 10.971 2.063 1.00 91.62 91 TRP A CA 1
ATOM 757 C C . TRP A 1 91 ? 5.642 12.073 3.108 1.00 91.62 91 TRP A C 1
ATOM 759 O O . TRP A 1 91 ? 6.457 12.976 2.931 1.00 91.62 91 TRP A O 1
ATOM 769 N N . THR A 1 92 ? 4.852 12.019 4.178 1.00 94.12 92 THR A N 1
ATOM 770 C CA . THR A 1 92 ? 4.738 13.087 5.182 1.00 94.12 92 THR A CA 1
ATOM 771 C C . THR A 1 92 ? 5.331 12.724 6.535 1.00 94.12 92 THR A C 1
ATOM 773 O O . THR A 1 92 ? 5.581 13.621 7.338 1.00 94.12 92 THR A O 1
ATOM 776 N N . TYR A 1 93 ? 5.585 11.439 6.783 1.00 95.38 93 TYR A N 1
ATOM 777 C CA . TYR A 1 93 ? 6.165 10.950 8.030 1.00 95.38 93 TYR A CA 1
ATOM 778 C C . TYR A 1 93 ? 7.612 10.508 7.835 1.00 95.38 93 TYR A C 1
ATOM 780 O O . TYR A 1 93 ? 7.964 9.936 6.800 1.00 95.38 93 TYR A O 1
ATOM 788 N N . ASP A 1 94 ? 8.420 10.744 8.864 1.00 93.62 94 ASP A N 1
ATOM 789 C CA . ASP A 1 94 ? 9.719 10.113 9.062 1.00 93.62 94 ASP A CA 1
ATOM 790 C C . ASP A 1 94 ? 9.577 8.795 9.850 1.00 93.62 94 ASP A C 1
ATOM 792 O O . ASP A 1 94 ? 8.472 8.331 10.150 1.00 93.62 94 ASP A O 1
ATOM 796 N N . ASP A 1 95 ? 10.713 8.181 10.178 1.00 90.25 95 ASP A N 1
ATOM 797 C CA . ASP A 1 95 ? 10.791 6.906 10.894 1.00 90.25 95 ASP A CA 1
ATOM 798 C C . ASP A 1 95 ? 10.323 6.988 12.356 1.00 90.25 95 ASP A C 1
ATOM 800 O O . ASP A 1 95 ? 9.883 5.980 12.917 1.00 90.25 95 ASP A O 1
ATOM 804 N N . ALA A 1 96 ? 10.384 8.177 12.963 1.00 94.69 96 ALA A N 1
ATOM 805 C CA . ALA A 1 96 ? 9.859 8.440 14.298 1.00 94.69 96 ALA A CA 1
ATOM 806 C C . ALA A 1 96 ? 8.323 8.512 14.310 1.00 94.69 96 ALA A C 1
ATOM 808 O O . ALA A 1 96 ? 7.699 8.120 15.299 1.00 94.69 96 ALA A O 1
ATOM 809 N N . GLY A 1 97 ? 7.712 8.998 13.225 1.00 94.69 97 GLY A N 1
ATOM 810 C CA . GLY A 1 97 ? 6.260 9.054 13.063 1.00 94.69 97 GLY A CA 1
ATOM 811 C C . GLY A 1 97 ? 5.643 7.725 12.626 1.00 94.69 97 GLY A C 1
ATOM 812 O O . GLY A 1 97 ? 4.693 7.247 13.250 1.00 94.69 97 GLY A O 1
ATOM 813 N N . VAL A 1 98 ? 6.168 7.122 11.555 1.00 96.00 98 VAL A N 1
ATOM 814 C CA . VAL A 1 98 ? 5.652 5.864 10.995 1.00 96.00 98 VAL A CA 1
ATOM 815 C C . VAL A 1 98 ? 6.799 4.903 10.711 1.00 96.00 98 VAL A C 1
ATOM 817 O O . VAL A 1 98 ? 7.642 5.130 9.848 1.00 96.00 98 VAL A O 1
ATOM 820 N N . ASN A 1 99 ? 6.772 3.757 11.389 1.00 95.25 99 ASN A N 1
ATOM 821 C CA . AS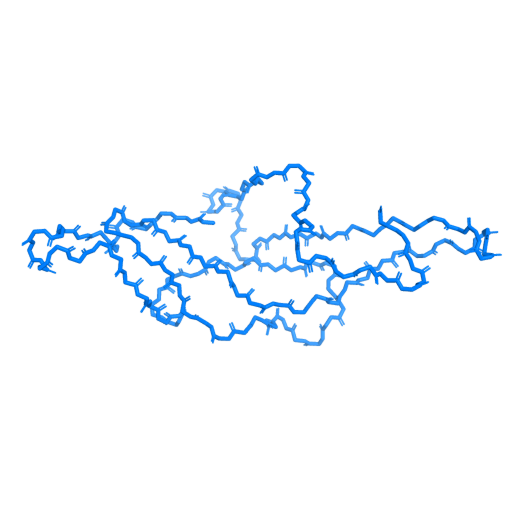N A 1 99 ? 7.712 2.675 11.140 1.00 95.25 99 ASN A CA 1
ATOM 822 C C . ASN A 1 99 ? 7.126 1.671 10.132 1.00 95.25 99 ASN A C 1
ATOM 824 O O . ASN A 1 99 ? 6.154 0.972 10.427 1.00 95.25 99 ASN A O 1
ATOM 828 N N . LEU A 1 100 ? 7.716 1.601 8.936 1.00 94.69 100 LEU A N 1
ATOM 829 C CA . LEU A 1 100 ? 7.345 0.623 7.913 1.00 94.69 100 LEU A CA 1
ATOM 830 C C . LEU A 1 100 ? 8.150 -0.666 8.089 1.00 94.69 100 LEU A C 1
ATOM 832 O O . LEU A 1 100 ? 9.380 -0.652 8.068 1.00 94.69 100 LEU A O 1
ATOM 836 N N . THR A 1 101 ? 7.450 -1.795 8.187 1.00 94.56 101 THR A N 1
ATOM 837 C CA . THR A 1 101 ? 8.056 -3.129 8.237 1.00 94.56 101 THR A CA 1
ATOM 838 C C . THR A 1 101 ? 7.597 -3.967 7.051 1.00 94.56 101 THR A C 1
ATOM 840 O O . THR A 1 101 ? 6.453 -3.878 6.603 1.00 94.56 101 THR A O 1
ATOM 843 N N . VAL A 1 102 ? 8.517 -4.763 6.510 1.00 92.94 102 VAL A N 1
ATOM 844 C CA . VAL A 1 102 ? 8.245 -5.657 5.384 1.00 92.94 102 VAL A CA 1
ATOM 845 C C . VAL A 1 102 ? 7.812 -7.013 5.936 1.00 92.94 102 VAL A C 1
ATOM 847 O O . VAL A 1 102 ? 8.533 -7.614 6.727 1.00 92.94 102 VAL A O 1
ATOM 850 N N . GLU A 1 103 ? 6.649 -7.499 5.506 1.00 91.06 103 GLU A N 1
ATOM 851 C CA . GLU A 1 103 ? 6.097 -8.783 5.965 1.00 91.06 103 GLU A CA 1
ATOM 852 C C . GLU A 1 103 ? 6.874 -9.990 5.410 1.00 91.06 103 GLU A C 1
ATOM 854 O O . GLU A 1 103 ? 7.071 -10.984 6.105 1.00 91.06 103 GLU A O 1
ATOM 859 N N . SER A 1 104 ? 7.354 -9.899 4.166 1.00 93.25 104 SER A N 1
ATOM 860 C CA . SER A 1 104 ? 8.094 -10.962 3.479 1.00 93.25 104 SER A CA 1
ATOM 861 C C . SER A 1 104 ? 9.190 -10.385 2.587 1.00 93.25 104 SER A C 1
ATOM 863 O O . SER A 1 104 ? 8.992 -9.378 1.913 1.00 93.25 104 SER A O 1
ATOM 865 N N . SER A 1 105 ? 10.336 -11.065 2.511 1.00 91.12 105 SER A N 1
ATOM 866 C CA . SER A 1 105 ? 11.439 -10.692 1.612 1.00 91.12 105 SER A CA 1
ATOM 867 C C . SER A 1 105 ? 11.118 -10.880 0.124 1.00 91.12 105 SER A C 1
ATOM 869 O O . SER A 1 105 ? 11.879 -10.423 -0.726 1.00 91.12 105 SER A O 1
ATOM 871 N N . LYS A 1 106 ? 10.005 -11.551 -0.199 1.00 92.44 106 LYS A N 1
ATOM 872 C CA . LYS A 1 106 ? 9.527 -11.786 -1.565 1.00 92.44 106 LYS A CA 1
ATOM 873 C C . LYS A 1 106 ? 8.078 -11.339 -1.716 1.00 92.44 106 LYS A C 1
ATOM 875 O O . LYS A 1 106 ? 7.268 -11.543 -0.810 1.00 92.44 106 LYS A O 1
ATOM 880 N N . GLY A 1 107 ? 7.757 -10.792 -2.889 1.00 89.56 107 GLY A N 1
ATOM 881 C CA . GLY A 1 107 ? 6.379 -10.528 -3.292 1.00 89.56 107 GLY A CA 1
ATOM 882 C C . GLY A 1 107 ? 5.582 -11.824 -3.454 1.00 89.56 107 GLY A C 1
ATOM 883 O O . GLY A 1 107 ? 6.127 -12.851 -3.860 1.00 89.56 107 GLY A O 1
ATOM 884 N N . GLN A 1 108 ? 4.292 -11.774 -3.130 1.00 92.69 108 GLN A N 1
ATOM 885 C CA . GLN A 1 108 ? 3.371 -12.886 -3.362 1.00 92.69 108 GLN A CA 1
ATOM 886 C C . GLN A 1 108 ? 3.017 -12.969 -4.851 1.00 92.69 108 GLN A C 1
ATOM 888 O O . GLN A 1 108 ? 2.653 -11.963 -5.458 1.00 92.69 108 GLN A O 1
ATOM 893 N N . LEU A 1 109 ? 3.113 -14.169 -5.428 1.00 94.44 109 LEU A N 1
ATOM 894 C CA . LEU A 1 109 ? 2.872 -14.424 -6.855 1.00 94.44 109 LEU A CA 1
ATOM 895 C C . LEU A 1 109 ? 1.666 -15.349 -7.103 1.00 94.44 109 LEU A C 1
ATOM 897 O O . LEU A 1 109 ? 1.460 -15.787 -8.228 1.00 94.44 109 LEU A O 1
ATOM 901 N N . ASP A 1 110 ? 0.838 -15.616 -6.089 1.00 94.12 110 ASP A N 1
ATOM 902 C CA . ASP A 1 110 ? -0.304 -16.546 -6.190 1.00 94.12 110 ASP A CA 1
ATOM 903 C C . ASP A 1 110 ? -1.327 -16.133 -7.263 1.00 94.12 110 ASP A C 1
ATOM 905 O O . ASP A 1 110 ? -1.981 -16.980 -7.868 1.00 94.12 110 ASP A O 1
ATOM 909 N N . ALA A 1 111 ? -1.450 -14.826 -7.517 1.00 93.19 111 ALA A N 1
ATOM 910 C CA . ALA A 1 111 ? -2.315 -14.248 -8.547 1.00 93.19 111 ALA A CA 1
ATOM 911 C C . ALA A 1 111 ? -1.540 -13.745 -9.782 1.00 93.19 111 ALA A C 1
ATOM 913 O O . ALA A 1 111 ? -2.094 -13.003 -10.596 1.00 93.19 111 ALA A O 1
ATOM 914 N N . TYR A 1 112 ? -0.256 -14.095 -9.920 1.00 95.12 112 TYR A N 1
ATOM 915 C CA . TYR A 1 112 ? 0.554 -13.674 -11.060 1.00 95.12 112 TYR A CA 1
ATOM 916 C C . TYR A 1 112 ? 0.116 -14.401 -12.334 1.00 95.12 112 TYR A C 1
ATOM 918 O O . TYR A 1 112 ? 0.058 -15.630 -12.393 1.00 95.12 112 TYR A O 1
ATOM 926 N N . VAL A 1 113 ? -0.159 -13.624 -13.379 1.00 96.06 113 VAL A N 1
ATOM 927 C CA . VAL A 1 113 ? -0.396 -14.138 -14.727 1.00 96.06 113 VAL A CA 1
ATOM 928 C C . VAL A 1 113 ? 0.902 -13.998 -15.511 1.00 96.06 113 VAL A C 1
ATOM 930 O O . VAL A 1 113 ? 1.426 -12.891 -15.637 1.00 96.06 113 VAL A O 1
ATOM 933 N N . LYS A 1 114 ? 1.415 -15.119 -16.033 1.00 96.31 114 LYS A N 1
ATOM 934 C CA . LYS A 1 114 ? 2.679 -15.158 -16.776 1.00 96.31 114 LYS A CA 1
ATOM 935 C C . LYS A 1 114 ? 2.643 -14.205 -17.981 1.00 96.31 114 LYS A C 1
ATOM 937 O O . LYS A 1 114 ? 1.711 -14.264 -18.782 1.00 96.31 114 LYS A O 1
ATOM 942 N N . SER A 1 115 ? 3.664 -13.353 -18.106 1.00 95.06 115 SER A N 1
ATOM 943 C CA . SER A 1 115 ? 3.869 -12.511 -19.293 1.00 95.06 115 SER A CA 1
ATOM 944 C C . SER A 1 115 ? 4.328 -13.364 -20.480 1.00 95.06 115 SER A C 1
ATOM 946 O O . SER A 1 115 ?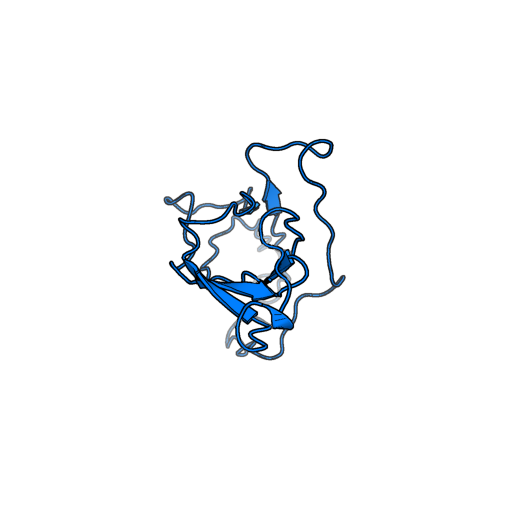 5.005 -14.377 -20.307 1.00 95.06 115 SER A O 1
ATOM 948 N N . ALA A 1 116 ? 3.929 -12.975 -21.694 1.00 95.88 116 ALA A N 1
ATOM 949 C CA . ALA A 1 116 ? 4.384 -13.641 -22.912 1.00 95.88 116 ALA A CA 1
ATOM 950 C C . ALA A 1 116 ? 5.822 -13.239 -23.288 1.00 95.88 116 ALA A C 1
ATOM 952 O O . ALA A 1 116 ? 6.506 -13.990 -23.977 1.00 95.88 116 ALA A O 1
ATOM 953 N N . GLU A 1 117 ? 6.261 -12.065 -22.834 1.00 94.38 117 GLU A N 1
ATOM 954 C CA . GLU A 1 117 ? 7.530 -11.436 -23.192 1.00 94.38 117 GLU A CA 1
ATOM 955 C C . GLU A 1 117 ? 8.588 -11.532 -22.087 1.00 94.38 117 GLU A C 1
ATOM 957 O O . GLU A 1 117 ? 9.772 -11.610 -22.399 1.00 94.38 117 GLU A O 1
ATOM 962 N N . TRP A 1 118 ? 8.180 -11.523 -20.814 1.00 92.69 118 TRP A N 1
ATOM 963 C CA . TRP A 1 118 ? 9.089 -11.457 -19.667 1.00 92.69 118 TRP A CA 1
ATOM 964 C C . TRP A 1 118 ? 8.928 -12.659 -18.736 1.00 92.69 118 TRP A C 1
ATOM 966 O O . TRP A 1 118 ? 7.812 -13.022 -18.358 1.00 92.69 118 TRP A O 1
ATOM 976 N N . ASP A 1 119 ? 10.057 -13.221 -18.306 1.00 93.50 119 ASP A N 1
ATOM 977 C CA . ASP A 1 119 ? 10.130 -14.166 -17.191 1.00 93.50 119 ASP A CA 1
ATOM 978 C C . ASP A 1 119 ? 10.584 -13.437 -15.911 1.00 93.50 119 ASP A C 1
ATOM 980 O O . ASP A 1 119 ? 11.319 -12.448 -15.974 1.00 93.50 119 ASP A O 1
ATOM 984 N N . LEU A 1 120 ? 10.095 -13.909 -14.758 1.00 90.31 120 LEU A N 1
ATOM 985 C CA . LEU A 1 120 ? 10.225 -13.279 -13.436 1.00 90.31 120 LEU A CA 1
ATOM 986 C C . LEU A 1 120 ? 11.155 -14.080 -12.518 1.00 90.31 120 LEU A C 1
ATOM 988 O O . LEU A 1 120 ? 11.057 -15.330 -12.541 1.00 90.31 120 LEU A O 1
#

Radius of gyration: 18.93 Å; Cα contacts (8 Å, |Δi|>4): 145; chains: 1; bounding box: 47×30×51 Å